Protein AF-A0AAX3HZC8-F1 (afdb_monomer)

Sequence (115 aa):
MAFDFIGHPSIYRYWDATRCVEFTLQMARRALEVELREETEFLDRYDRVIKAVNQRYDVRGSDLWKLVMMCLDNAGKLSKHRRKQFQYSVSEEVFGFIEKEAGRTLREIGKFPID

Organism: NCBI:txid47883

Solvent-accessible surface area (backbone atoms only — not comparable to full-atom values): 6948 Å² total; per-residue (Å²): 134,84,87,81,80,88,69,65,72,70,81,80,48,79,84,84,54,62,70,58,52,54,50,50,50,54,50,52,49,46,44,55,72,44,52,50,46,54,49,51,53,50,51,55,46,48,56,50,38,53,50,58,46,64,76,77,44,96,59,61,63,78,56,49,54,52,51,52,51,53,14,54,78,47,80,20,39,72,52,75,66,57,51,63,73,40,54,91,78,46,57,72,68,56,55,54,48,52,28,51,45,34,43,50,53,68,70,48,80,66,96,70,77,86,128

Secondary structure (DSSP, 8-state):
------S-GGGSSPP--HHHHHHHHHHHHHIIIIIHHHHHHHHHHHHHHHHHHHTT----HHHHHHHHHHHHHTTT---HHHHHHHTTTS-HHHHHHHHHHHHHHHHSPPSS---

Foldseek 3Di:
DDDDDPDDPVVPDDDDCPVVVVVVVVVVCCCPQPVVLVVVLLVVLLVQLLVVLVVPDDADPVLSSVLLVCCLVVQLADDPVSCVVCVVRDPPVSRVSSSVSSNVSSPDDRPDDDD

Radius of gyration: 25.86 Å; Cα contacts (8 Å, |Δi|>4): 71; chains: 1; bounding box: 68×30×72 Å

pLDDT: mean 91.14, std 9.97, range [49.28, 98.12]

Nearest PDB structures (foldseek):
  7ard-assembly1_V  TM=2.378E-01  e=7.383E+00  Polytomella sp. Pringsheim 1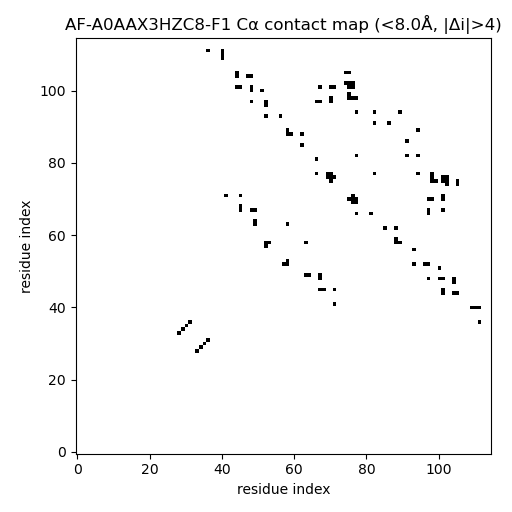98.80

Mean predicted aligned error: 6.91 Å

Structure (mmCIF, N/CA/C/O backbone):
data_AF-A0AAX3HZC8-F1
#
_entry.id   AF-A0AAX3HZC8-F1
#
loop_
_atom_site.group_PDB
_atom_site.id
_atom_site.type_symbol
_atom_site.label_atom_id
_atom_site.label_alt_id
_atom_site.label_comp_id
_atom_site.label_asym_id
_atom_site.label_entity_id
_atom_site.label_seq_id
_atom_site.pdbx_PDB_ins_code
_atom_site.Cartn_x
_atom_site.Cartn_y
_atom_site.Cartn_z
_atom_site.occupancy
_atom_site.B_iso_or_equiv
_atom_site.auth_seq_id
_atom_site.auth_comp_id
_atom_site.auth_asym_id
_atom_site.auth_atom_id
_atom_site.pdbx_PDB_model_num
ATOM 1 N N . MET A 1 1 ? 45.172 8.203 -54.584 1.00 49.28 1 MET A N 1
ATOM 2 C CA . MET A 1 1 ? 45.224 8.764 -53.217 1.00 49.28 1 MET A CA 1
ATOM 3 C C . MET A 1 1 ? 43.989 8.284 -52.484 1.00 49.28 1 MET A C 1
ATOM 5 O O . MET A 1 1 ? 42.895 8.579 -52.947 1.00 49.28 1 MET A O 1
ATOM 9 N N . ALA A 1 2 ? 44.157 7.475 -51.437 1.00 71.75 2 ALA A N 1
ATOM 10 C CA . ALA A 1 2 ? 43.056 7.097 -50.556 1.00 71.75 2 ALA A CA 1
ATOM 11 C C . ALA A 1 2 ? 42.804 8.249 -49.574 1.00 71.75 2 ALA A C 1
ATOM 13 O O . ALA A 1 2 ? 43.754 8.874 -49.107 1.00 71.75 2 ALA A O 1
ATOM 14 N N . PHE A 1 3 ? 41.537 8.569 -49.330 1.00 78.88 3 PHE A N 1
ATOM 15 C CA . PHE A 1 3 ? 41.143 9.546 -48.323 1.00 78.88 3 PHE A CA 1
ATOM 16 C C . PHE A 1 3 ? 41.292 8.912 -46.936 1.00 78.88 3 PHE A C 1
ATOM 18 O O . PHE A 1 3 ? 40.622 7.918 -46.659 1.00 78.88 3 PHE A O 1
ATOM 25 N N . ASP A 1 4 ? 42.145 9.485 -46.086 1.00 77.75 4 ASP A N 1
ATOM 26 C CA . ASP A 1 4 ? 42.245 9.110 -44.674 1.00 77.75 4 ASP A CA 1
ATOM 27 C C . ASP A 1 4 ? 41.318 9.996 -43.843 1.00 77.75 4 ASP A C 1
ATOM 29 O O . ASP A 1 4 ? 41.481 11.215 -43.750 1.00 77.75 4 ASP A O 1
ATOM 33 N N . PHE A 1 5 ? 40.311 9.371 -43.241 1.00 78.94 5 PHE A N 1
ATOM 34 C CA . PHE A 1 5 ? 39.371 10.049 -42.364 1.00 78.94 5 PHE A CA 1
ATOM 35 C C . PHE A 1 5 ? 39.983 10.244 -40.967 1.00 78.94 5 PHE A C 1
ATOM 37 O O . PHE A 1 5 ? 40.315 9.275 -40.292 1.00 78.94 5 PHE A O 1
ATOM 44 N N . ILE A 1 6 ? 40.098 11.500 -40.520 1.00 83.69 6 ILE A N 1
ATOM 45 C CA . ILE A 1 6 ? 40.753 11.891 -39.249 1.00 83.69 6 ILE A CA 1
ATOM 46 C C . ILE A 1 6 ? 39.739 12.007 -38.084 1.00 83.69 6 ILE A C 1
ATOM 48 O O . ILE A 1 6 ? 40.108 12.239 -36.934 1.00 83.69 6 ILE A O 1
ATOM 52 N N . GLY A 1 7 ? 38.437 11.860 -38.349 1.00 81.06 7 GLY A N 1
ATOM 53 C CA . GLY A 1 7 ? 37.400 11.992 -37.322 1.00 81.06 7 GLY A CA 1
ATOM 54 C C . GLY A 1 7 ? 37.222 10.735 -36.467 1.00 81.06 7 GLY A C 1
ATOM 55 O O . GLY A 1 7 ? 37.547 9.620 -36.871 1.00 81.06 7 GLY A O 1
ATOM 56 N N . HIS A 1 8 ? 36.652 10.903 -35.272 1.00 79.69 8 HIS A N 1
ATOM 57 C CA . HIS A 1 8 ? 36.364 9.771 -34.396 1.00 79.69 8 HIS A CA 1
ATOM 58 C C . HIS A 1 8 ? 35.285 8.863 -35.031 1.00 79.69 8 HIS A C 1
ATOM 60 O O . HIS A 1 8 ? 34.231 9.373 -35.424 1.00 79.69 8 HIS A O 1
ATOM 66 N N . PRO A 1 9 ? 35.474 7.529 -35.106 1.00 75.94 9 PRO A N 1
ATOM 67 C CA . PRO A 1 9 ? 34.537 6.614 -35.776 1.00 75.94 9 PRO A CA 1
ATOM 68 C C . PRO A 1 9 ? 33.096 6.669 -35.249 1.00 75.94 9 PRO A C 1
ATOM 70 O O . PRO A 1 9 ? 32.156 6.321 -35.961 1.00 75.94 9 PRO A O 1
ATOM 73 N N . SER A 1 10 ? 32.897 7.137 -34.012 1.00 79.06 10 SER A N 1
ATOM 74 C CA . SER A 1 10 ? 31.560 7.317 -33.431 1.00 79.06 10 SER A CA 1
ATOM 75 C C . SER A 1 10 ? 30.704 8.366 -34.143 1.00 79.06 10 SER A C 1
ATOM 77 O O . SER A 1 10 ? 29.499 8.361 -33.939 1.00 79.06 10 SER A O 1
ATOM 79 N N . ILE A 1 11 ? 31.291 9.254 -34.955 1.00 79.81 11 ILE A N 1
ATOM 80 C CA . ILE A 1 11 ? 30.557 10.313 -35.672 1.00 79.81 11 ILE A CA 1
ATOM 81 C C . ILE A 1 11 ? 29.596 9.723 -36.718 1.00 79.81 11 ILE A C 1
ATOM 83 O O . ILE A 1 11 ? 28.551 10.307 -36.984 1.00 79.81 11 ILE A O 1
ATOM 87 N N . TYR A 1 12 ? 29.914 8.546 -37.268 1.00 80.88 12 TYR A N 1
ATOM 88 C CA . TYR A 1 12 ? 29.078 7.846 -38.253 1.00 80.88 12 TYR A CA 1
ATOM 89 C C . TYR A 1 12 ? 28.537 6.502 -37.749 1.00 80.88 12 TYR A C 1
ATOM 91 O O . TYR A 1 12 ? 27.886 5.776 -38.501 1.00 80.88 12 TYR A O 1
ATOM 99 N N . ARG A 1 13 ? 28.801 6.142 -36.486 1.00 79.12 13 ARG A N 1
ATOM 100 C CA . ARG A 1 13 ? 28.254 4.922 -35.884 1.00 79.12 13 ARG A CA 1
ATOM 101 C C . ARG A 1 13 ? 26.835 5.194 -35.392 1.00 79.12 13 ARG A C 1
ATOM 103 O O . ARG A 1 13 ? 26.546 6.265 -34.865 1.00 79.12 13 ARG A O 1
ATOM 110 N N . TYR A 1 14 ? 25.960 4.202 -35.523 1.00 83.50 14 TYR A N 1
ATOM 111 C CA . TYR A 1 14 ? 24.663 4.236 -34.857 1.00 83.50 14 TYR A CA 1
ATOM 112 C C . TYR A 1 14 ? 24.852 4.354 -33.338 1.00 83.50 14 TYR A C 1
ATOM 114 O O . TYR A 1 14 ? 25.821 3.839 -32.772 1.00 83.50 14 TYR A O 1
ATOM 122 N N . TRP A 1 15 ? 23.924 5.042 -32.675 1.00 87.50 15 TRP A N 1
ATOM 123 C CA . TRP A 1 15 ? 23.939 5.147 -31.223 1.00 87.50 15 TRP A CA 1
ATOM 124 C C . TRP A 1 15 ? 23.737 3.761 -30.600 1.00 87.50 15 TRP A C 1
ATOM 126 O O . TRP A 1 15 ? 22.723 3.103 -30.829 1.00 87.50 15 TRP A O 1
ATOM 136 N N . ASP A 1 16 ? 24.718 3.315 -29.819 1.00 89.62 16 ASP A N 1
ATOM 137 C CA . ASP A 1 16 ? 24.623 2.083 -29.045 1.00 89.62 16 ASP A CA 1
ATOM 138 C C . ASP A 1 16 ? 23.909 2.372 -27.719 1.00 89.62 16 ASP A C 1
ATOM 140 O O . ASP A 1 16 ? 24.513 2.806 -26.736 1.00 89.62 16 ASP A O 1
ATOM 144 N N . ALA A 1 17 ? 22.594 2.169 -27.720 1.00 93.06 17 ALA A N 1
ATOM 145 C CA . ALA A 1 17 ? 21.736 2.365 -26.558 1.00 93.06 17 ALA A CA 1
ATOM 146 C C . ALA A 1 17 ? 21.580 1.097 -25.701 1.00 93.06 17 ALA A C 1
ATOM 148 O O . ALA A 1 17 ? 20.723 1.082 -24.817 1.00 93.06 17 ALA A O 1
ATOM 149 N N . THR A 1 18 ? 22.368 0.037 -25.940 1.00 95.06 18 THR A N 1
ATOM 150 C CA . THR A 1 18 ? 22.156 -1.295 -25.335 1.00 95.06 18 THR A CA 1
ATOM 151 C C . THR A 1 18 ? 21.974 -1.214 -23.819 1.00 95.06 18 THR A C 1
ATOM 153 O O . THR A 1 18 ? 20.960 -1.667 -23.298 1.00 95.06 18 THR A O 1
ATOM 156 N N . ARG A 1 19 ? 22.870 -0.507 -23.115 1.00 96.44 19 ARG A N 1
ATOM 157 C CA . ARG A 1 19 ? 22.797 -0.365 -21.648 1.00 96.44 19 ARG A CA 1
ATOM 158 C C . ARG A 1 19 ? 21.547 0.377 -21.168 1.00 96.44 19 ARG A C 1
ATOM 160 O O . ARG A 1 19 ? 21.018 0.067 -20.105 1.00 96.44 19 ARG A O 1
ATOM 167 N N . CYS A 1 20 ? 21.082 1.368 -21.930 1.00 96.44 20 CYS A N 1
ATOM 168 C CA . CYS A 1 20 ? 19.857 2.097 -21.609 1.00 96.44 20 CYS A CA 1
ATOM 169 C C . CYS A 1 20 ? 18.639 1.180 -21.749 1.00 96.44 20 CYS A C 1
ATOM 171 O O . CYS A 1 20 ? 17.803 1.140 -20.852 1.00 96.44 20 CYS A O 1
ATOM 173 N N . VAL A 1 21 ? 18.569 0.410 -22.839 1.00 97.06 21 VAL A N 1
ATOM 174 C CA . VAL A 1 21 ? 17.457 -0.512 -23.106 1.00 97.06 21 VAL A CA 1
ATOM 175 C C . VAL A 1 21 ? 17.423 -1.652 -22.089 1.00 97.06 21 VAL A C 1
ATOM 177 O O . VAL A 1 21 ? 16.350 -1.972 -21.588 1.00 97.06 21 VAL A O 1
ATOM 180 N N . GLU A 1 22 ? 18.574 -2.225 -21.730 1.00 98.12 22 GLU A N 1
ATOM 181 C CA . GLU A 1 22 ? 18.674 -3.258 -20.689 1.00 98.12 22 GLU A CA 1
ATOM 182 C C . GLU A 1 22 ? 18.127 -2.765 -19.348 1.00 98.12 22 GLU A C 1
ATOM 184 O O . GLU A 1 22 ? 17.302 -3.433 -18.721 1.00 98.12 22 GLU A O 1
ATOM 189 N N . PHE A 1 23 ? 18.536 -1.564 -18.932 1.00 97.56 23 PHE A N 1
ATOM 190 C CA . PHE A 1 23 ? 18.039 -0.957 -17.705 1.00 97.56 23 PHE A CA 1
ATOM 191 C C . PHE A 1 23 ? 16.530 -0.698 -17.772 1.00 97.56 23 PHE A C 1
ATOM 193 O O . PHE A 1 23 ? 15.797 -1.080 -16.862 1.00 97.56 23 PHE A O 1
ATOM 200 N N . THR A 1 24 ? 16.035 -0.088 -18.852 1.00 97.62 24 THR A N 1
ATOM 201 C CA . THR A 1 24 ? 14.601 0.194 -18.995 1.00 97.62 24 THR A CA 1
ATOM 202 C C . THR A 1 24 ? 13.774 -1.088 -19.033 1.00 97.62 24 THR A C 1
ATOM 204 O O . THR A 1 24 ? 12.710 -1.125 -18.422 1.00 97.62 24 THR A O 1
ATOM 207 N N . LEU A 1 25 ? 14.263 -2.154 -19.672 1.00 97.31 25 LEU A N 1
ATOM 208 C CA . LEU A 1 25 ? 13.609 -3.461 -19.661 1.00 97.31 25 LEU A CA 1
ATOM 209 C C . LEU A 1 25 ? 13.536 -4.033 -18.239 1.00 97.31 25 LEU A C 1
ATOM 211 O O . LEU A 1 25 ? 12.480 -4.509 -17.824 1.00 97.31 25 LEU A O 1
ATOM 215 N N . GLN A 1 26 ? 14.627 -3.943 -17.473 1.00 97.44 26 GLN A N 1
ATOM 216 C CA . GLN A 1 26 ? 14.646 -4.372 -16.074 1.00 97.44 26 GLN A CA 1
ATOM 217 C C . GLN A 1 26 ? 13.637 -3.582 -15.226 1.00 97.44 26 GLN A C 1
ATOM 219 O O . GLN A 1 26 ? 12.901 -4.175 -14.436 1.00 97.44 26 GLN A O 1
ATOM 224 N N . MET A 1 27 ? 13.578 -2.260 -15.395 1.00 97.62 27 MET A N 1
ATOM 225 C CA . MET A 1 27 ? 12.641 -1.408 -14.657 1.00 97.62 27 MET A CA 1
ATOM 226 C C . MET A 1 27 ? 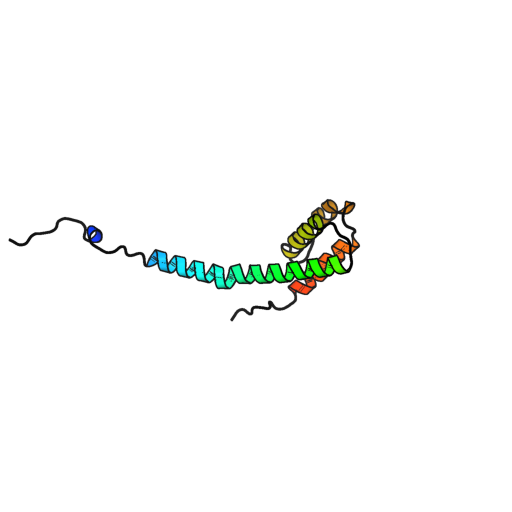11.189 -1.660 -15.071 1.00 97.62 27 MET A C 1
ATOM 228 O O . MET A 1 27 ? 10.326 -1.762 -14.207 1.00 97.62 27 MET A O 1
ATOM 232 N N . ALA A 1 28 ? 10.914 -1.835 -16.367 1.00 96.38 28 ALA A N 1
ATOM 233 C CA . ALA A 1 28 ? 9.579 -2.167 -16.863 1.00 96.38 28 ALA A CA 1
ATOM 234 C C . ALA A 1 28 ? 9.090 -3.501 -16.288 1.00 96.38 28 ALA A C 1
ATOM 236 O O . ALA A 1 28 ? 7.953 -3.603 -15.832 1.00 96.38 28 ALA A O 1
ATOM 237 N N . ARG A 1 29 ? 9.975 -4.503 -16.240 1.00 94.50 29 ARG A N 1
ATOM 238 C CA . ARG A 1 29 ? 9.685 -5.794 -15.619 1.00 94.50 29 ARG A CA 1
ATOM 239 C C . ARG A 1 29 ? 9.370 -5.646 -14.130 1.00 94.50 29 ARG A C 1
ATOM 241 O O . ARG A 1 29 ? 8.367 -6.179 -13.672 1.00 94.50 29 ARG A O 1
ATOM 248 N N . ARG A 1 30 ? 10.179 -4.886 -13.382 1.00 93.88 30 ARG A N 1
ATOM 249 C CA . ARG A 1 30 ? 9.944 -4.619 -11.951 1.00 93.88 30 ARG A CA 1
ATOM 250 C C . ARG A 1 30 ? 8.605 -3.915 -11.709 1.00 93.88 30 ARG A C 1
ATOM 252 O O . ARG A 1 30 ? 7.856 -4.338 -10.830 1.00 93.88 30 ARG A O 1
ATOM 259 N N . ALA A 1 31 ? 8.312 -2.879 -12.492 1.00 93.75 31 ALA A N 1
ATOM 260 C CA . ALA A 1 31 ? 7.079 -2.111 -12.382 1.00 93.75 31 ALA A CA 1
ATOM 261 C C . ALA A 1 31 ? 5.839 -2.978 -12.661 1.00 93.75 31 ALA A C 1
ATOM 263 O O . ALA A 1 31 ? 4.851 -2.878 -11.941 1.00 93.75 31 ALA A O 1
ATOM 264 N N . LEU A 1 32 ? 5.896 -3.861 -13.666 1.00 90.19 32 LEU A N 1
ATOM 265 C CA . LEU A 1 32 ? 4.789 -4.753 -14.029 1.00 90.19 32 LEU A CA 1
ATOM 266 C C . LEU A 1 32 ? 4.617 -5.928 -13.061 1.00 90.19 32 LEU A C 1
ATOM 268 O O . LEU A 1 32 ? 3.519 -6.164 -12.568 1.00 90.19 32 LEU A O 1
ATOM 272 N N . GLU A 1 33 ? 5.684 -6.684 -12.808 1.00 87.69 33 GLU A N 1
ATOM 273 C CA . GLU A 1 33 ? 5.595 -7.963 -12.091 1.00 87.69 33 GLU A CA 1
ATOM 274 C C . GLU A 1 33 ? 5.503 -7.790 -10.575 1.00 87.69 33 GLU A C 1
ATOM 276 O O . GLU A 1 33 ? 5.011 -8.681 -9.879 1.00 87.69 33 GLU A O 1
ATOM 281 N N . VAL A 1 34 ? 5.987 -6.663 -10.046 1.00 87.81 34 VAL A N 1
ATOM 282 C CA . VAL A 1 34 ? 6.028 -6.435 -8.602 1.00 87.81 34 VAL A CA 1
ATOM 283 C C . VAL A 1 34 ? 5.153 -5.265 -8.204 1.00 87.81 34 VAL A C 1
ATOM 285 O O . VAL A 1 34 ? 4.153 -5.489 -7.537 1.00 87.81 34 VAL A O 1
ATOM 288 N N . GLU A 1 35 ? 5.472 -4.048 -8.641 1.00 90.75 35 GLU A N 1
ATOM 289 C CA . GLU A 1 35 ? 4.815 -2.842 -8.113 1.00 90.75 35 GLU A CA 1
ATOM 290 C C . GLU A 1 35 ? 3.328 -2.784 -8.478 1.00 90.75 35 GLU A C 1
ATOM 292 O O . GLU A 1 35 ? 2.482 -2.641 -7.601 1.00 90.75 35 GLU A O 1
ATOM 297 N N . LEU A 1 36 ? 2.985 -2.978 -9.755 1.00 90.81 36 LEU A N 1
ATOM 298 C CA . LEU A 1 36 ? 1.589 -3.011 -10.196 1.00 90.81 36 LEU A CA 1
ATOM 299 C C . LEU A 1 36 ? 0.813 -4.157 -9.549 1.00 90.81 36 LEU A C 1
ATOM 301 O O . LEU A 1 36 ? -0.346 -3.978 -9.184 1.00 90.81 36 LEU A O 1
ATOM 305 N N . ARG A 1 37 ? 1.439 -5.325 -9.370 1.00 86.44 37 ARG A N 1
ATOM 306 C CA . ARG A 1 37 ? 0.790 -6.451 -8.694 1.00 86.44 37 ARG A CA 1
ATOM 307 C C . ARG A 1 37 ? 0.510 -6.125 -7.227 1.00 86.44 37 ARG A C 1
ATOM 309 O O . ARG A 1 37 ? -0.630 -6.266 -6.794 1.00 86.44 37 ARG A O 1
ATOM 316 N N . GLU A 1 38 ? 1.510 -5.653 -6.487 1.00 90.00 38 GLU A N 1
ATOM 317 C CA . GLU A 1 38 ? 1.367 -5.239 -5.085 1.00 90.00 38 GLU A CA 1
ATOM 318 C C . GLU A 1 38 ? 0.281 -4.163 -4.928 1.00 90.00 38 GLU A C 1
ATOM 320 O O . GLU A 1 38 ? -0.581 -4.286 -4.055 1.00 90.00 38 GLU A O 1
ATOM 325 N N . GLU A 1 39 ? 0.251 -3.178 -5.830 1.00 92.00 39 GLU A N 1
ATOM 326 C CA . GLU A 1 39 ? -0.774 -2.132 -5.863 1.00 92.00 39 GLU A CA 1
ATOM 327 C C . GLU A 1 39 ? -2.173 -2.713 -6.119 1.00 92.00 39 GLU A C 1
ATOM 329 O O . GLU A 1 39 ? -3.120 -2.402 -5.399 1.00 92.00 39 GLU A O 1
ATOM 334 N N . THR A 1 40 ? -2.334 -3.616 -7.095 1.00 92.25 40 THR A N 1
ATOM 335 C CA . THR A 1 40 ? -3.647 -4.235 -7.360 1.00 92.25 40 THR A CA 1
ATOM 336 C C . THR A 1 40 ? -4.159 -5.053 -6.178 1.00 92.25 40 THR A C 1
ATOM 338 O O . THR A 1 40 ? -5.355 -5.025 -5.880 1.00 92.25 40 THR A O 1
ATOM 341 N N . GLU A 1 41 ? -3.276 -5.755 -5.464 1.00 92.00 41 GLU A N 1
ATOM 342 C CA . GLU A 1 41 ? -3.670 -6.461 -4.249 1.00 92.00 41 GLU A CA 1
ATOM 343 C C . GLU A 1 41 ? -4.029 -5.498 -3.119 1.00 92.00 41 GLU A C 1
ATOM 345 O O . GLU A 1 41 ? -4.973 -5.758 -2.370 1.00 92.00 41 GLU A O 1
ATOM 350 N N . PHE A 1 42 ? -3.298 -4.391 -2.976 1.00 93.00 42 PHE A N 1
ATOM 351 C CA . PHE A 1 42 ? -3.642 -3.345 -2.022 1.00 93.00 42 PHE A CA 1
ATOM 352 C C . PHE A 1 42 ? -5.041 -2.785 -2.301 1.00 93.00 42 PHE A C 1
ATOM 354 O O . PHE A 1 42 ? -5.855 -2.726 -1.379 1.00 93.00 42 PHE A O 1
ATOM 361 N N . LEU A 1 43 ? -5.357 -2.466 -3.561 1.00 94.50 43 LEU A N 1
ATOM 362 C CA . LEU A 1 43 ? -6.670 -1.958 -3.970 1.00 94.50 43 LEU A CA 1
ATOM 363 C C . LEU A 1 43 ? -7.801 -2.973 -3.716 1.00 94.50 43 LEU A C 1
ATOM 365 O O . LEU A 1 43 ? -8.835 -2.597 -3.167 1.00 94.50 43 LEU A O 1
ATOM 369 N N . ASP A 1 44 ? -7.604 -4.269 -4.004 1.00 94.69 44 ASP A N 1
ATOM 370 C CA . ASP A 1 44 ? -8.604 -5.307 -3.678 1.00 94.69 44 ASP A CA 1
ATOM 371 C C . ASP A 1 44 ? -8.854 -5.390 -2.164 1.00 94.69 44 ASP A C 1
ATOM 373 O O . ASP A 1 44 ? -10.003 -5.422 -1.711 1.00 94.69 44 ASP A O 1
ATOM 377 N N . ARG A 1 45 ? -7.786 -5.386 -1.355 1.00 95.31 45 ARG A N 1
ATOM 378 C CA . ARG A 1 45 ? -7.896 -5.397 0.113 1.00 95.31 45 ARG A CA 1
ATOM 379 C C . ARG A 1 45 ? -8.610 -4.142 0.611 1.00 95.31 45 ARG A C 1
ATOM 381 O O . ARG A 1 45 ? -9.485 -4.247 1.472 1.00 95.31 45 ARG A O 1
ATOM 388 N N . TYR A 1 46 ? -8.262 -2.986 0.060 1.00 96.75 46 TYR A N 1
ATOM 389 C CA . TYR A 1 46 ? -8.856 -1.695 0.375 1.00 96.75 46 TYR A CA 1
ATOM 390 C C . TYR A 1 46 ? -10.368 -1.694 0.133 1.00 96.75 46 TYR A C 1
ATOM 392 O O . TYR A 1 46 ? -11.141 -1.486 1.074 1.00 96.75 46 TYR A O 1
ATOM 400 N N . ASP A 1 47 ? -10.800 -2.022 -1.086 1.00 96.69 47 ASP A N 1
ATOM 401 C CA . ASP A 1 47 ? -12.213 -2.029 -1.473 1.00 96.69 47 ASP A CA 1
ATOM 402 C C . ASP A 1 47 ? -13.037 -2.988 -0.609 1.00 96.69 47 ASP A C 1
ATOM 404 O O . ASP A 1 47 ? -14.167 -2.684 -0.212 1.00 96.69 47 ASP A O 1
ATOM 408 N N . ARG A 1 48 ? -12.462 -4.143 -0.256 1.00 96.56 48 ARG A N 1
ATOM 409 C CA . ARG A 1 48 ? -13.112 -5.131 0.612 1.00 96.56 48 ARG A CA 1
ATOM 410 C C . ARG A 1 48 ? -13.317 -4.618 2.028 1.00 96.56 48 ARG A C 1
ATOM 412 O O . ARG A 1 48 ? -14.405 -4.812 2.572 1.00 96.56 48 ARG A O 1
ATOM 419 N N . VAL A 1 49 ? -12.316 -3.961 2.616 1.00 97.75 49 VAL A N 1
ATOM 420 C CA . VAL A 1 49 ? -12.454 -3.369 3.953 1.00 97.75 49 VAL A CA 1
ATOM 421 C C . VAL A 1 49 ? -13.491 -2.248 3.913 1.00 97.75 49 VAL A C 1
ATOM 423 O O . VAL A 1 49 ? -14.425 -2.278 4.710 1.00 97.75 49 VAL A O 1
ATOM 426 N N . ILE A 1 50 ? -13.409 -1.323 2.949 1.00 97.62 50 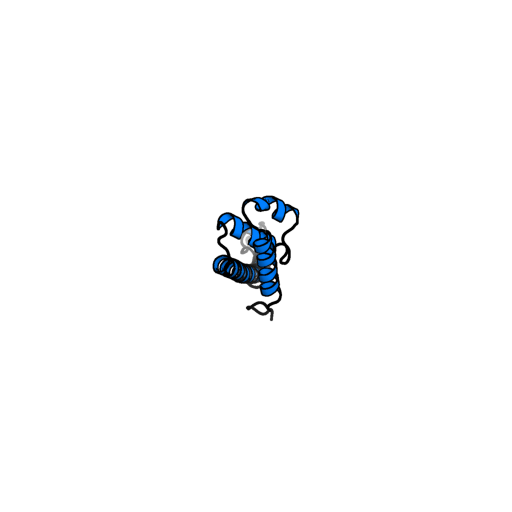ILE A N 1
ATOM 427 C CA . ILE A 1 50 ? -14.396 -0.241 2.779 1.00 97.62 50 ILE A CA 1
ATOM 428 C C . ILE A 1 50 ? -15.818 -0.802 2.684 1.00 97.62 50 ILE A C 1
ATOM 430 O O . ILE A 1 50 ? -16.714 -0.363 3.409 1.00 97.62 50 ILE A O 1
ATOM 434 N N . LYS A 1 51 ? -16.025 -1.806 1.825 1.00 97.69 51 LYS A N 1
ATOM 435 C CA . LYS A 1 51 ? -17.324 -2.457 1.644 1.00 97.69 51 LYS A CA 1
ATOM 436 C C . LYS A 1 51 ? -17.823 -3.100 2.938 1.00 97.69 51 LYS A C 1
ATOM 438 O O . LYS A 1 51 ? -18.989 -2.922 3.279 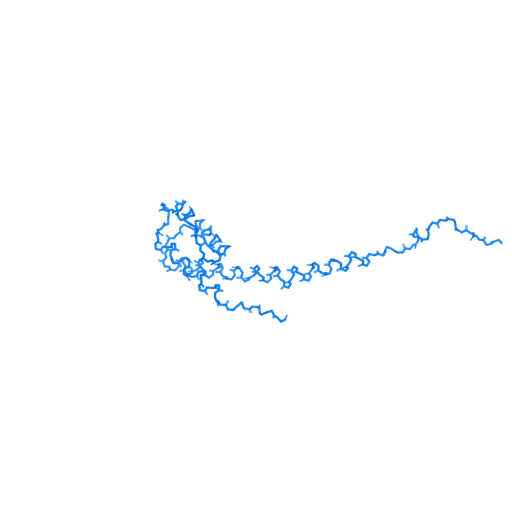1.00 97.69 51 LYS A O 1
ATOM 443 N N . ALA A 1 52 ? -16.962 -3.816 3.659 1.00 97.81 52 ALA A N 1
ATOM 444 C CA . ALA A 1 52 ? -17.329 -4.472 4.910 1.00 97.81 52 ALA A CA 1
ATOM 445 C C . ALA A 1 52 ? -17.732 -3.464 5.997 1.00 97.81 52 ALA A C 1
ATOM 447 O O . ALA A 1 52 ? -18.698 -3.706 6.720 1.00 97.81 52 ALA A O 1
ATOM 448 N N . VAL A 1 53 ? -17.032 -2.326 6.109 1.00 97.69 53 VAL A N 1
ATOM 449 C CA . VAL A 1 53 ? -17.396 -1.284 7.082 1.00 97.69 53 VAL A CA 1
ATOM 450 C C . VAL A 1 53 ? -18.727 -0.640 6.717 1.00 97.69 53 VAL A C 1
ATOM 452 O O . VAL A 1 53 ? -19.617 -0.610 7.561 1.00 97.69 53 VAL A O 1
ATOM 455 N N . ASN A 1 54 ? -18.901 -0.207 5.464 1.00 97.50 54 ASN A N 1
ATOM 456 C CA . ASN A 1 54 ? -20.126 0.463 5.007 1.00 97.50 54 ASN A CA 1
ATOM 457 C C . ASN A 1 54 ? -21.385 -0.414 5.123 1.00 97.50 54 ASN A C 1
ATOM 459 O O . ASN A 1 54 ? -22.493 0.102 5.202 1.00 97.50 54 ASN A O 1
ATOM 463 N N . GLN A 1 55 ? -21.239 -1.742 5.136 1.00 97.75 55 GLN A N 1
ATOM 464 C CA . GLN A 1 55 ? -22.358 -2.664 5.360 1.00 97.75 55 GLN A CA 1
ATOM 465 C C . GLN A 1 55 ? -22.858 -2.684 6.809 1.00 97.75 55 GLN A C 1
ATOM 467 O O . GLN A 1 55 ? -23.978 -3.131 7.051 1.00 97.75 55 GLN A O 1
ATOM 472 N N . ARG A 1 56 ? -22.036 -2.255 7.774 1.00 97.19 56 ARG A N 1
ATOM 473 C CA . ARG A 1 56 ? -22.329 -2.386 9.209 1.00 97.19 56 ARG A CA 1
ATOM 474 C C . ARG A 1 56 ? -22.351 -1.058 9.959 1.00 97.19 56 ARG A C 1
ATOM 476 O O . ARG A 1 56 ? -23.046 -0.957 10.966 1.00 97.19 56 ARG A O 1
ATOM 483 N N . TYR A 1 57 ? -21.605 -0.064 9.493 1.00 97.25 57 TYR A N 1
ATOM 484 C CA . TYR A 1 57 ? -21.443 1.219 10.160 1.00 97.25 57 TYR A CA 1
ATOM 485 C C . TYR A 1 57 ? -21.613 2.360 9.165 1.00 97.25 57 TYR A C 1
ATOM 487 O O . TYR A 1 57 ? -21.091 2.307 8.053 1.00 97.25 57 TYR A O 1
ATOM 495 N N . ASP A 1 58 ? -22.297 3.413 9.603 1.00 95.56 58 ASP A N 1
ATOM 496 C CA . ASP A 1 58 ? -22.369 4.671 8.871 1.00 95.56 58 ASP A CA 1
ATOM 497 C C . ASP A 1 58 ? -21.186 5.554 9.280 1.00 95.56 58 ASP A C 1
ATOM 499 O O . ASP A 1 58 ? -21.166 6.159 10.354 1.00 95.56 58 ASP A O 1
ATOM 503 N N . VAL A 1 59 ? -20.145 5.549 8.452 1.00 96.31 59 VAL A N 1
ATOM 504 C CA . VAL A 1 59 ? -18.920 6.319 8.671 1.00 96.31 59 VAL A CA 1
ATOM 505 C C . VAL A 1 59 ? -18.773 7.301 7.528 1.00 96.31 59 VAL A C 1
ATOM 507 O O . VAL A 1 59 ? -18.887 6.938 6.357 1.00 96.31 59 VAL A O 1
ATOM 510 N N . ARG A 1 60 ? -18.435 8.552 7.848 1.00 96.62 60 ARG A N 1
ATOM 511 C CA . ARG A 1 60 ? -18.136 9.557 6.828 1.00 96.62 60 ARG A CA 1
ATOM 512 C C . ARG A 1 60 ? -17.064 9.025 5.871 1.00 96.62 60 ARG A C 1
ATOM 514 O O . ARG A 1 60 ? -15.940 8.750 6.291 1.00 96.62 60 ARG A O 1
ATOM 521 N N . GLY A 1 61 ? -17.383 8.960 4.577 1.00 94.94 61 GLY A N 1
ATOM 522 C CA . GLY A 1 61 ? -16.517 8.337 3.567 1.00 94.94 61 GLY A CA 1
ATOM 523 C C . GLY A 1 61 ? -15.078 8.868 3.554 1.00 94.94 61 GLY A C 1
ATOM 524 O O . GLY A 1 61 ? -14.140 8.086 3.447 1.00 94.94 61 GLY A O 1
ATOM 525 N N . SER A 1 62 ? -14.883 10.176 3.764 1.00 96.06 62 SER A N 1
ATOM 526 C CA . SER A 1 62 ? -13.546 10.790 3.829 1.00 96.06 62 SER A CA 1
ATOM 527 C C . SER A 1 62 ? -12.696 10.328 5.013 1.00 96.06 62 SER A C 1
ATOM 529 O O . SER A 1 62 ? -11.469 10.331 4.919 1.00 96.06 62 SER A O 1
ATOM 531 N N . ASP A 1 63 ? -13.331 9.991 6.134 1.00 97.19 63 ASP A N 1
ATOM 532 C CA . ASP A 1 63 ? -12.645 9.530 7.342 1.00 97.19 63 ASP A CA 1
ATOM 533 C C . ASP A 1 63 ? -12.365 8.035 7.221 1.00 97.19 63 ASP A C 1
ATOM 535 O O . ASP A 1 63 ? -11.239 7.599 7.461 1.00 97.19 63 ASP A O 1
ATOM 539 N N . LEU A 1 64 ? -13.353 7.273 6.743 1.00 97.56 64 LEU A N 1
ATOM 540 C CA . LEU A 1 64 ? -13.207 5.849 6.473 1.00 97.56 64 LEU A CA 1
ATOM 541 C C . LEU A 1 64 ? -12.066 5.575 5.484 1.00 97.56 64 LEU A C 1
ATOM 543 O O . LEU A 1 64 ? -11.195 4.759 5.776 1.00 97.56 64 LEU A O 1
ATOM 547 N N . TRP A 1 65 ? -12.023 6.302 4.362 1.00 96.69 65 TRP A N 1
ATOM 548 C CA . TRP A 1 65 ? -10.962 6.177 3.358 1.00 96.69 65 TRP A CA 1
ATOM 549 C C . TRP A 1 65 ? -9.563 6.338 3.963 1.00 96.69 65 TRP A C 1
ATOM 551 O O . TRP A 1 65 ? -8.681 5.513 3.719 1.00 96.69 65 TRP A O 1
ATOM 561 N N . LYS A 1 66 ? -9.367 7.372 4.790 1.00 97.62 66 LYS A N 1
ATOM 562 C CA . LYS A 1 66 ? -8.084 7.645 5.457 1.00 97.62 66 LYS A CA 1
ATOM 563 C C . LYS A 1 66 ? -7.728 6.557 6.461 1.00 97.62 66 LYS A C 1
ATOM 565 O O . LYS A 1 66 ? -6.579 6.133 6.511 1.00 97.62 66 LYS A O 1
ATOM 570 N N . LEU A 1 67 ? -8.696 6.118 7.264 1.00 97.88 67 LEU A N 1
ATOM 571 C CA . LEU A 1 67 ? -8.476 5.096 8.282 1.00 97.88 67 LEU A CA 1
ATOM 572 C C . LEU A 1 67 ? -8.112 3.750 7.659 1.00 97.88 67 LEU A C 1
ATOM 574 O O . LEU A 1 67 ? -7.172 3.117 8.128 1.00 97.88 67 LEU A O 1
ATOM 578 N N . VAL A 1 68 ? -8.798 3.327 6.595 1.00 97.81 68 VAL A N 1
ATOM 579 C CA . VAL A 1 68 ? -8.479 2.064 5.914 1.00 97.81 68 VAL A CA 1
ATOM 580 C C . VAL A 1 68 ? -7.092 2.118 5.281 1.00 97.81 68 VAL A C 1
ATOM 582 O O . VAL A 1 68 ? -6.313 1.193 5.497 1.00 97.81 68 VAL A O 1
ATOM 585 N N . MET A 1 69 ? -6.747 3.216 4.599 1.00 97.00 69 MET A N 1
ATOM 586 C CA . MET A 1 69 ? -5.411 3.393 4.018 1.00 97.00 69 MET A CA 1
ATOM 587 C C . MET A 1 69 ? -4.321 3.304 5.096 1.00 97.00 69 MET A C 1
ATOM 589 O O . MET A 1 69 ? -3.460 2.434 5.041 1.00 97.00 69 MET A O 1
ATOM 593 N N . MET A 1 70 ? -4.441 4.101 6.166 1.00 96.69 70 MET A N 1
ATOM 594 C CA . MET A 1 70 ? -3.493 4.084 7.288 1.00 96.69 70 MET A CA 1
ATOM 595 C C . MET A 1 70 ? -3.411 2.726 7.996 1.00 96.69 70 MET A C 1
ATOM 597 O O . MET A 1 70 ? -2.373 2.390 8.562 1.00 96.69 70 MET A O 1
ATOM 601 N N . CYS A 1 71 ? -4.513 1.978 8.036 1.00 97.44 71 CYS A N 1
ATOM 602 C CA . CYS A 1 71 ? -4.563 0.664 8.659 1.00 97.44 71 CYS A CA 1
ATOM 603 C C . CYS A 1 71 ? -3.802 -0.368 7.822 1.00 97.44 71 CYS A C 1
ATOM 605 O O . CYS A 1 71 ? -2.987 -1.103 8.378 1.00 97.44 71 CYS A O 1
ATOM 607 N N . LEU A 1 72 ? -4.029 -0.405 6.506 1.00 95.94 72 LEU A N 1
ATOM 608 C CA . LEU A 1 72 ? -3.352 -1.332 5.597 1.00 95.94 72 LEU A CA 1
ATOM 609 C C . LEU A 1 72 ? -1.854 -1.027 5.483 1.00 95.94 72 LEU A C 1
ATOM 611 O O . LEU A 1 72 ? -1.054 -1.953 5.617 1.00 95.94 72 LEU A O 1
ATOM 615 N N . ASP A 1 73 ? -1.476 0.252 5.383 1.00 94.31 73 ASP A N 1
ATOM 616 C CA . ASP A 1 73 ? -0.070 0.691 5.367 1.00 94.31 73 ASP A CA 1
ATOM 617 C C . ASP A 1 73 ? 0.690 0.268 6.633 1.00 94.31 73 ASP A C 1
ATOM 619 O O . ASP A 1 73 ? 1.897 0.036 6.613 1.00 94.31 73 ASP A O 1
ATOM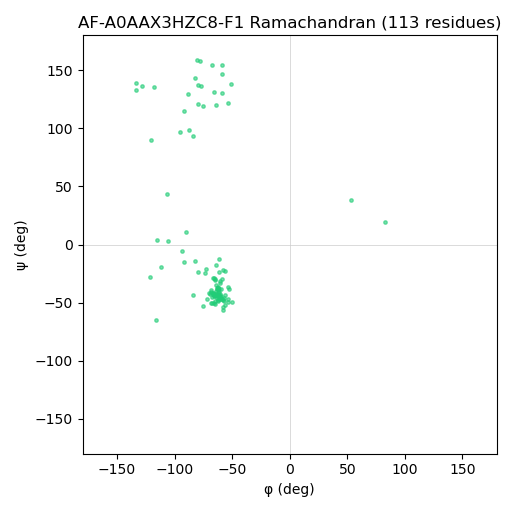 623 N N . ASN A 1 74 ? -0.019 0.147 7.758 1.00 94.94 74 ASN A N 1
ATOM 624 C CA . ASN A 1 74 ? 0.543 -0.244 9.046 1.00 94.94 74 ASN A CA 1
ATOM 625 C C . ASN A 1 74 ? 0.156 -1.684 9.434 1.00 94.94 74 ASN A C 1
ATOM 627 O O . ASN A 1 74 ? -0.220 -1.959 10.578 1.00 94.94 74 ASN A O 1
ATOM 631 N N . ALA A 1 75 ? 0.233 -2.604 8.466 1.00 93.38 75 ALA A N 1
ATOM 632 C CA . ALA A 1 75 ? 0.054 -4.048 8.650 1.00 93.38 75 ALA A CA 1
ATOM 633 C C . ALA A 1 75 ? -1.257 -4.439 9.368 1.00 93.38 75 ALA A C 1
ATOM 635 O O . ALA A 1 75 ? -1.295 -5.350 10.201 1.00 93.38 75 ALA A O 1
ATOM 636 N N . GLY A 1 76 ? -2.342 -3.728 9.063 1.00 95.31 76 GLY A N 1
ATOM 637 C CA . GLY A 1 76 ? -3.676 -3.978 9.605 1.00 95.31 76 GLY A CA 1
ATOM 638 C C . GLY A 1 76 ? -3.926 -3.371 10.987 1.00 95.31 76 GLY A C 1
ATOM 639 O O . GLY A 1 76 ? -4.838 -3.818 11.682 1.00 95.31 76 GLY A O 1
ATOM 640 N N . LYS A 1 77 ? -3.137 -2.376 11.421 1.00 96.50 77 LYS A N 1
ATOM 641 C CA . LYS A 1 77 ? -3.306 -1.719 12.730 1.00 96.50 77 LYS A CA 1
ATOM 642 C C . LYS A 1 77 ? -3.376 -0.204 12.626 1.00 96.50 77 LYS A C 1
ATOM 644 O O . LYS A 1 77 ? -2.538 0.435 12.002 1.00 96.50 77 LYS A O 1
ATOM 649 N N . LEU A 1 78 ? -4.308 0.403 13.34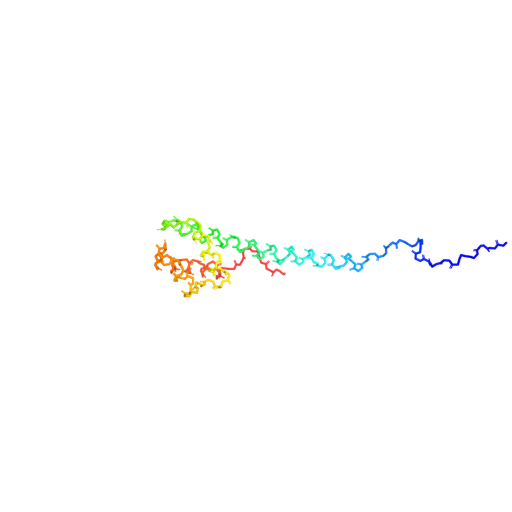6 1.00 96.88 78 LEU A N 1
ATOM 650 C CA . LEU A 1 78 ? -4.355 1.842 13.560 1.00 96.88 78 LEU A CA 1
ATOM 651 C C . LEU A 1 78 ? -3.523 2.210 14.788 1.00 96.88 78 LEU A C 1
ATOM 653 O O . LEU A 1 78 ? -3.689 1.658 15.877 1.00 96.88 78 LEU A O 1
ATOM 657 N N . SER A 1 79 ? -2.636 3.192 14.640 1.00 95.38 79 SER A N 1
ATOM 658 C CA . SER A 1 79 ? -1.870 3.689 15.781 1.00 95.38 79 SER A CA 1
ATOM 659 C C . SER A 1 79 ? -2.773 4.416 16.785 1.00 95.38 79 SER A C 1
ATOM 661 O O . SER A 1 79 ? -3.800 5.001 16.428 1.00 95.38 79 SER A O 1
ATOM 663 N N . LYS A 1 80 ? -2.353 4.455 18.058 1.00 95.19 80 LYS A N 1
ATOM 664 C CA . LYS A 1 80 ? -3.063 5.192 19.123 1.00 95.19 80 LYS A CA 1
ATOM 665 C C . LYS A 1 80 ? -3.301 6.659 18.752 1.00 95.19 80 LYS A C 1
ATOM 667 O O . LYS A 1 80 ? -4.348 7.218 19.064 1.00 95.19 80 LYS A O 1
ATOM 672 N N . HIS A 1 81 ? -2.337 7.272 18.063 1.00 95.94 81 HIS A N 1
ATOM 673 C CA . HIS A 1 81 ? -2.447 8.653 17.606 1.00 95.94 81 HIS A CA 1
ATOM 674 C C . HIS A 1 81 ? -3.565 8.829 16.568 1.00 95.94 81 HIS A C 1
ATOM 676 O O . HIS A 1 81 ? -4.348 9.767 16.688 1.00 95.94 81 HIS A O 1
ATOM 682 N N . ARG A 1 82 ? -3.696 7.906 15.600 1.00 93.69 82 ARG A N 1
ATOM 683 C CA . ARG A 1 82 ? -4.782 7.951 14.606 1.00 93.69 82 ARG A CA 1
ATOM 684 C C . ARG A 1 82 ? -6.149 7.747 15.250 1.00 93.69 82 ARG A C 1
ATOM 686 O O . ARG A 1 82 ? -7.046 8.532 14.979 1.00 93.69 82 ARG A O 1
ATOM 693 N N . ARG A 1 83 ? -6.299 6.790 16.173 1.00 96.25 83 ARG A N 1
ATOM 694 C CA . ARG A 1 83 ? -7.570 6.620 16.905 1.00 96.25 83 ARG A CA 1
ATOM 695 C C . ARG A 1 83 ? -7.978 7.900 17.633 1.00 96.25 83 ARG A C 1
ATOM 697 O O . ARG A 1 83 ? -9.095 8.370 17.465 1.00 96.25 83 ARG A O 1
ATOM 704 N N . LYS A 1 84 ? -7.035 8.540 18.337 1.00 96.31 84 LYS A N 1
ATOM 705 C CA . LYS A 1 84 ? -7.271 9.828 19.009 1.00 96.31 84 LYS A CA 1
ATOM 706 C C . LYS A 1 84 ? -7.647 10.948 18.031 1.00 96.31 84 LYS A C 1
ATOM 708 O O . LYS A 1 84 ? -8.492 11.774 18.354 1.00 96.31 84 LYS A O 1
ATOM 713 N N . GLN A 1 85 ? -7.034 10.987 16.847 1.00 96.56 85 GLN A N 1
ATOM 714 C CA . GLN A 1 85 ? -7.329 11.986 15.815 1.00 96.56 85 GLN A CA 1
ATOM 715 C C . GLN A 1 85 ? -8.784 11.904 15.319 1.00 96.56 85 GLN A C 1
ATOM 717 O O . GLN A 1 85 ? -9.385 12.941 15.052 1.00 96.56 85 GLN A O 1
ATOM 722 N N . PHE A 1 86 ? -9.347 10.696 15.221 1.00 96.62 86 PHE A N 1
ATOM 723 C CA . PHE A 1 86 ? -10.692 10.449 14.683 1.00 96.62 86 PHE A CA 1
ATOM 724 C C . PHE A 1 86 ? -11.747 10.122 15.757 1.00 96.62 86 PHE A C 1
ATOM 726 O O . PHE A 1 86 ? -12.900 9.880 15.421 1.00 96.62 86 PHE A O 1
ATOM 733 N N . GLN A 1 87 ? -11.397 10.156 17.047 1.00 94.25 87 GLN A N 1
ATOM 734 C CA . GLN A 1 87 ? -12.265 9.718 18.156 1.00 94.25 87 GLN A CA 1
ATOM 735 C C . GLN A 1 87 ? -13.618 10.448 18.257 1.00 94.25 87 GLN A C 1
ATOM 737 O O . GLN A 1 87 ? -14.542 9.948 18.889 1.00 94.25 87 GLN A O 1
ATOM 742 N N . TYR A 1 88 ? -13.723 11.654 17.688 1.00 95.25 88 TYR A N 1
ATOM 743 C CA . TYR A 1 88 ? -14.951 12.453 17.708 1.00 95.25 88 TYR A CA 1
ATOM 744 C C . TYR A 1 88 ? -15.855 12.207 16.494 1.00 95.25 88 TYR A C 1
ATOM 746 O O . TYR A 1 88 ? -17.014 12.609 16.525 1.00 95.25 88 TYR A O 1
ATOM 754 N N . SER A 1 89 ? -15.343 11.579 15.430 1.00 94.69 89 SER A N 1
ATOM 755 C CA . SER A 1 89 ? -16.119 11.246 14.227 1.00 94.69 89 SER A CA 1
ATOM 756 C C . SER A 1 89 ? -16.337 9.746 14.042 1.00 94.69 89 SER A C 1
ATOM 758 O O . SER A 1 89 ? -17.250 9.353 13.322 1.00 94.69 89 SER A O 1
ATOM 760 N N . VAL A 1 90 ? -15.530 8.907 14.695 1.00 96.12 90 VAL A N 1
ATOM 761 C CA . VAL A 1 90 ? -15.559 7.450 14.559 1.00 96.12 90 VAL A CA 1
ATOM 762 C C . VAL A 1 90 ? -15.508 6.796 15.937 1.00 96.12 90 VAL A C 1
ATOM 764 O O . VAL A 1 90 ? -14.688 7.163 16.779 1.00 96.12 90 VAL A O 1
ATOM 767 N N . SER A 1 91 ? -16.390 5.822 16.175 1.00 95.75 91 SER A N 1
ATOM 768 C CA . SER A 1 91 ? -16.459 5.098 17.446 1.00 95.75 91 SER A CA 1
ATOM 769 C C . SER A 1 91 ? -15.365 4.033 17.572 1.00 95.75 91 SER A C 1
ATOM 771 O O . SER A 1 91 ? -14.849 3.509 16.582 1.00 95.75 91 SER A O 1
ATOM 773 N N . GLU A 1 92 ? -15.043 3.653 18.812 1.00 95.69 92 GLU A N 1
ATOM 774 C CA . GLU A 1 92 ? -14.013 2.641 19.085 1.00 95.69 92 GLU A CA 1
ATOM 775 C C . GLU A 1 92 ? -14.346 1.271 18.470 1.00 95.69 92 GLU A C 1
ATOM 777 O O . GLU A 1 92 ? -13.455 0.556 18.007 1.00 95.69 92 GLU A O 1
ATOM 782 N N . GLU A 1 93 ? -15.635 0.924 18.399 1.00 96.69 93 GLU A N 1
ATOM 783 C CA . GLU A 1 93 ? -16.097 -0.311 17.758 1.00 96.69 93 GLU A CA 1
ATOM 784 C C . GLU A 1 93 ? -15.725 -0.346 16.268 1.00 96.69 93 GLU A C 1
ATOM 786 O O . GLU A 1 93 ? -15.263 -1.374 15.768 1.00 96.69 93 GLU A O 1
ATOM 791 N N . VAL A 1 94 ? -15.855 0.789 15.573 1.00 97.44 94 VAL A N 1
ATOM 792 C CA . VAL A 1 94 ? -15.506 0.907 14.154 1.00 97.44 94 VAL A CA 1
ATOM 793 C C . VAL A 1 94 ? -14.002 0.740 13.952 1.00 97.44 94 VAL A C 1
ATOM 795 O O . VAL A 1 94 ? -13.600 0.021 13.038 1.00 97.44 94 VAL A O 1
ATOM 798 N N . PHE A 1 95 ? -13.156 1.327 14.809 1.00 97.81 95 PHE A N 1
ATOM 799 C CA . PHE A 1 95 ? -11.704 1.117 14.723 1.00 97.81 95 PHE A CA 1
ATOM 800 C C . PHE A 1 95 ? -11.338 -0.361 14.865 1.00 97.81 95 PHE A C 1
ATOM 802 O O . PHE A 1 95 ? -10.575 -0.886 14.054 1.00 97.81 95 PHE A O 1
ATOM 809 N N . GLY A 1 96 ? -11.910 -1.045 15.861 1.00 97.50 96 GLY A N 1
ATOM 810 C CA . GLY A 1 96 ? -11.684 -2.476 16.058 1.00 97.50 96 GLY A CA 1
ATOM 811 C C . GLY A 1 96 ? -12.176 -3.317 14.878 1.00 97.50 96 GLY A C 1
ATOM 812 O O . GLY A 1 96 ? -11.526 -4.290 14.491 1.00 97.50 96 GLY A O 1
ATOM 813 N N . PHE A 1 97 ? -13.298 -2.931 14.268 1.00 98.12 97 PHE A N 1
ATOM 814 C CA . PHE A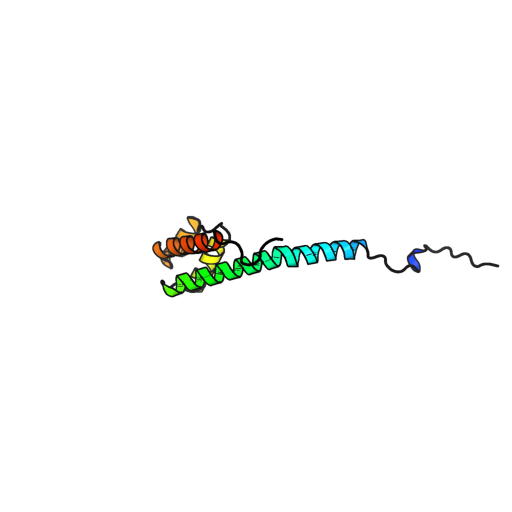 1 97 ? -13.827 -3.616 13.096 1.00 98.12 97 PHE A CA 1
ATOM 815 C C . PHE A 1 97 ? -12.948 -3.418 11.850 1.00 98.12 97 PHE A C 1
ATOM 817 O O . PHE A 1 97 ? -12.658 -4.401 11.168 1.00 98.12 97 PHE A O 1
ATOM 824 N N . ILE A 1 98 ? -12.457 -2.198 11.596 1.00 97.94 98 ILE A N 1
ATOM 825 C CA . ILE A 1 98 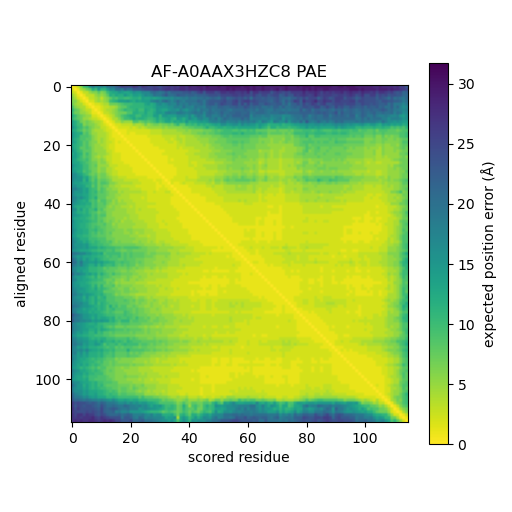? -11.513 -1.905 10.501 1.00 97.94 98 ILE A CA 1
ATOM 826 C C . ILE A 1 98 ? -10.267 -2.787 10.617 1.00 97.94 98 ILE A C 1
ATOM 828 O O . ILE A 1 98 ? -9.915 -3.473 9.662 1.00 97.94 98 ILE A O 1
ATOM 832 N N . GLU A 1 99 ? -9.624 -2.819 11.787 1.00 98.06 99 GLU A N 1
ATOM 833 C CA . GLU A 1 99 ? -8.410 -3.622 11.999 1.00 98.06 99 GLU A CA 1
ATOM 834 C C . GLU A 1 99 ? -8.664 -5.121 11.846 1.00 98.06 99 GLU A C 1
ATOM 836 O O . GLU A 1 99 ? -7.839 -5.852 11.296 1.00 98.06 99 GLU A O 1
ATOM 841 N N . LYS A 1 100 ? -9.822 -5.600 12.313 1.00 97.69 100 LYS A N 1
ATOM 842 C CA . LYS A 1 100 ? -10.209 -7.004 12.167 1.00 97.69 100 LYS A CA 1
ATOM 843 C C . LYS A 1 100 ? -10.347 -7.393 10.697 1.00 97.69 100 LYS A C 1
ATOM 845 O O . LYS A 1 100 ? -9.826 -8.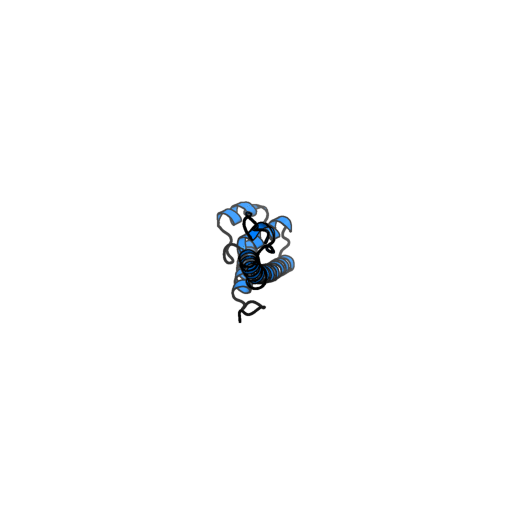440 10.306 1.00 97.69 100 LYS A O 1
ATOM 850 N N . GLU A 1 101 ? -11.053 -6.586 9.907 1.00 97.62 101 GLU A N 1
ATOM 851 C CA . GLU A 1 101 ? -11.263 -6.860 8.484 1.00 97.62 101 GLU A CA 1
ATOM 852 C C . GLU A 1 101 ? -9.968 -6.681 7.682 1.00 97.62 101 GLU A C 1
ATOM 854 O O . GLU A 1 101 ? -9.628 -7.563 6.898 1.00 97.62 101 GLU A O 1
ATOM 859 N N . ALA A 1 102 ? -9.173 -5.643 7.954 1.00 96.81 102 ALA A N 1
ATOM 860 C CA . ALA A 1 102 ? -7.848 -5.472 7.353 1.00 96.81 102 ALA A CA 1
ATOM 861 C C . ALA A 1 102 ? -6.914 -6.653 7.675 1.00 96.81 102 ALA A C 1
ATOM 863 O O . ALA A 1 102 ? -6.257 -7.210 6.800 1.00 96.81 102 ALA A O 1
ATOM 864 N N . GLY A 1 103 ? -6.898 -7.113 8.928 1.00 95.75 103 GLY A N 1
ATOM 865 C CA . GLY A 1 103 ? -6.125 -8.288 9.319 1.00 95.75 103 GLY A CA 1
ATOM 866 C C . GLY A 1 103 ? -6.617 -9.582 8.664 1.00 95.75 103 GLY A C 1
ATOM 867 O O . GLY A 1 103 ? -5.822 -10.496 8.454 1.00 95.75 103 GLY A O 1
ATOM 868 N N . ARG A 1 104 ? -7.914 -9.695 8.345 1.00 95.06 104 ARG A N 1
ATOM 869 C CA . ARG A 1 104 ? -8.454 -10.833 7.585 1.00 95.06 104 ARG A CA 1
ATOM 870 C C . ARG A 1 104 ? -7.937 -10.804 6.151 1.00 95.06 104 ARG A C 1
ATOM 872 O O . ARG A 1 104 ? -7.390 -11.812 5.720 1.00 95.06 104 ARG A O 1
ATOM 879 N N . THR A 1 105 ? -8.050 -9.672 5.460 1.00 94.19 105 THR A N 1
ATOM 880 C CA . THR A 1 105 ? -7.636 -9.553 4.053 1.00 94.19 105 THR A CA 1
ATOM 881 C C . THR A 1 105 ? -6.120 -9.680 3.863 1.00 94.19 105 THR A C 1
ATOM 883 O O . THR A 1 105 ? -5.679 -10.184 2.836 1.00 94.19 105 THR A O 1
ATOM 886 N N . LEU A 1 106 ? -5.312 -9.301 4.860 1.00 91.81 106 LEU A N 1
ATOM 887 C CA . LEU A 1 106 ? -3.852 -9.486 4.841 1.00 91.81 106 LEU A CA 1
ATOM 888 C C . LEU A 1 106 ? -3.398 -10.940 5.051 1.00 91.81 106 LEU A C 1
ATOM 890 O O . LEU A 1 106 ? -2.298 -11.294 4.642 1.00 91.81 106 LEU A O 1
ATOM 894 N N . ARG A 1 107 ? -4.209 -11.784 5.703 1.00 88.75 107 ARG A N 1
ATOM 895 C CA . ARG A 1 107 ? -3.896 -13.215 5.899 1.00 88.75 107 ARG A CA 1
ATOM 896 C C . ARG A 1 107 ? -4.250 -14.078 4.693 1.00 88.75 107 ARG A C 1
ATOM 898 O O . ARG A 1 107 ? -3.862 -15.242 4.646 1.00 88.75 107 ARG A O 1
ATOM 905 N N . GLU A 1 108 ? -5.030 -13.544 3.766 1.00 86.56 108 GLU A N 1
ATOM 906 C CA . GLU A 1 108 ? -5.400 -14.254 2.553 1.00 86.56 108 GLU A CA 1
ATOM 907 C C . GLU A 1 108 ? -4.232 -14.238 1.566 1.00 86.56 108 GLU A C 1
ATOM 909 O O . GLU A 1 108 ? -3.579 -13.210 1.372 1.00 86.56 108 GLU A O 1
ATOM 914 N N . ILE A 1 109 ? -3.970 -15.392 0.947 1.00 72.88 109 ILE A N 1
ATOM 915 C CA . ILE A 1 109 ? -2.996 -15.499 -0.140 1.00 72.88 109 ILE A CA 1
ATOM 916 C C . ILE A 1 109 ? -3.457 -14.559 -1.256 1.00 72.88 109 ILE A C 1
ATOM 918 O O . ILE A 1 109 ? -4.632 -14.574 -1.636 1.00 72.88 109 ILE A O 1
ATOM 922 N N . GLY A 1 110 ? -2.537 -13.723 -1.741 1.00 67.44 110 GLY A N 1
ATOM 923 C CA . GLY A 1 110 ? -2.792 -12.811 -2.847 1.00 67.44 110 GLY A CA 1
ATOM 924 C C . GLY A 1 110 ? -3.408 -13.552 -4.031 1.00 67.44 110 GLY A C 1
ATOM 925 O O . GLY A 1 110 ? -3.002 -14.667 -4.359 1.00 67.44 110 GLY A O 1
ATOM 926 N N . LYS A 1 111 ? -4.413 -12.947 -4.676 1.00 68.31 111 LYS A N 1
ATOM 927 C CA . LYS A 1 111 ? -5.082 -13.542 -5.849 1.00 68.31 111 LYS A CA 1
ATOM 928 C C . LYS A 1 111 ? -4.123 -13.753 -7.030 1.00 68.31 111 LYS A C 1
ATOM 930 O O . LYS A 1 111 ? -4.482 -14.454 -7.972 1.00 68.31 111 LYS A O 1
ATOM 935 N N . PHE A 1 112 ? -2.929 -13.163 -6.973 1.00 66.50 112 PHE A N 1
ATOM 936 C CA . PHE A 1 112 ? -1.922 -13.179 -8.022 1.00 66.50 112 PHE A CA 1
ATOM 937 C C . PHE A 1 112 ? -0.627 -13.826 -7.488 1.00 66.50 112 PHE A C 1
ATOM 939 O O . PHE A 1 112 ? 0.211 -13.124 -6.921 1.00 66.50 112 PHE A O 1
ATOM 946 N N . PRO A 1 113 ? -0.453 -15.158 -7.615 1.00 56.78 113 PRO A N 1
ATOM 947 C CA . PRO A 1 113 ? 0.732 -15.853 -7.109 1.00 56.78 113 PRO A CA 1
ATOM 948 C C . PRO A 1 113 ? 2.045 -15.323 -7.713 1.00 56.78 113 PRO A C 1
ATOM 950 O O . PRO A 1 113 ? 2.074 -14.738 -8.800 1.00 56.78 113 PRO A O 1
ATOM 953 N N . ILE A 1 114 ? 3.135 -15.496 -6.958 1.00 55.44 114 ILE A N 1
ATOM 954 C CA . ILE A 1 114 ? 4.507 -15.244 -7.405 1.00 55.44 114 ILE A CA 1
ATOM 955 C C . ILE A 1 114 ? 5.067 -16.582 -7.876 1.00 55.44 114 ILE A C 1
ATOM 957 O O . ILE A 1 114 ? 5.475 -17.386 -7.042 1.00 55.44 114 ILE A O 1
ATOM 961 N N . ASP A 1 115 ? 5.021 -16.824 -9.181 1.00 61.16 115 ASP A N 1
ATOM 962 C CA . ASP A 1 115 ? 5.794 -17.904 -9.801 1.00 61.16 115 ASP A CA 1
ATOM 963 C C . ASP A 1 115 ? 7.284 -17.521 -9.859 1.00 61.16 115 ASP A C 1
ATOM 965 O O . ASP A 1 115 ? 7.584 -16.332 -10.141 1.00 61.16 115 ASP A O 1
#